Protein AF-A0A1Y3BM34-F1 (afdb_monomer)

Secondary structure (DSSP, 8-state):
-----SSTTS---HHHHHT-HHHHHHHHHHHHHTS-HHHHHHHHHHH--SPPPPPTTS----EEEEEEEEEE-TTT--EEEEEEEEEEES---S-GGG-----EEE---TT-SSS--EEEPPP-SS-SS-EEEEEEE-

Nearest PDB structures (foldseek):
  7t7c-assembly1_A  TM=7.131E-01  e=1.380E-11  Rattus norvegicus
  3fdw-assembly2_B  TM=6.991E-01  e=9.124E-03  Homo sapiens
  6fd0-assembly1_B  TM=7.566E-01  e=1.482E-01  Homo sapiens
  6fb4-assembly1_B  TM=7.676E-01  e=1.970E-01  Homo sapiens
  2z0u-assembly1_A  TM=7.081E-01  e=3.105E-01  Homo sapiens

Foldseek 3Di:
DDDPAPPPPPHDDVVVVVPDPVNVVVVVVVVVVPDDLQVVLVVCVVPCPDDDDPDPVPPDQWAWDKDWDWDQDPPPRDIKIKIWGFKIAQGHDDDQPWDWDKDKAADDHPPCPVPDGIDIFGTDTSDRIDGGRDMDID

Solvent-accessible surface area (backbone atoms only — not comparable to full-atom values): 8730 Å² total; per-residue (Å²): 133,85,81,90,62,98,45,89,85,69,60,81,56,66,74,60,57,73,66,30,67,66,54,51,50,49,52,50,53,55,57,52,74,76,47,54,70,45,58,53,45,51,50,50,61,71,66,58,84,68,79,82,75,75,68,80,87,72,65,84,57,47,48,76,45,71,47,78,48,81,45,67,42,92,88,77,69,48,70,42,39,39,41,31,43,41,31,37,38,66,47,65,71,95,62,70,94,73,38,56,52,62,55,75,49,74,68,84,69,60,94,48,89,90,51,83,40,76,50,66,54,79,66,39,76,70,46,53,57,43,75,66,71,45,74,47,83,79

Radius of gyration: 24.39 Å; Cα contacts (8 Å, |Δi|>4): 170; chains: 1; bounding box: 45×62×59 Å

InterPro domains:
  IPR000008 C2 domain [PF00168] (80-137)
  IPR000008 C2 domain [PS50004] (60-138)
  IPR010439 MUN domain [PF06292] (2-44)
  IPR014772 Mammalian uncoordinated homology 13, domain 2 [PS51259] (1-44)
  IPR027080 Protein Unc-13 [PTHR10480] (1-137)
  IPR035892 C2 domain superfamily [G3DSA:2.60.40.150] (74-138)
  IPR035892 C2 domain superfamily [SSF49562] (56-137)

Sequence (138 aa):
MKQFFHANGNGLKKTFLDKSPDLQSLRNALSMYTQTTDTLIKKFVTTQTKQDLPTQEDGPVGEISIQVDLFTHPNSGEHKVTVKIVACNELKWPNTTMFKPFVEVNMIGPHLSDKKRKFATKSKHNNWSPKFNETFYL

pLDDT: mean 85.04, std 12.37, range [40.91, 98.5]

Mean predicted aligned error: 10.61 Å

Organism: Euroglyphus maynei (NCBI:txid6958)

Structure (mmCIF, N/CA/C/O backbone):
data_AF-A0A1Y3BM34-F1
#
_entry.id   AF-A0A1Y3BM34-F1
#
loop_
_atom_site.group_PDB
_atom_site.id
_atom_site.type_symbol
_atom_site.label_atom_id
_atom_site.label_alt_id
_atom_site.label_comp_id
_atom_site.label_asym_id
_atom_site.label_entity_id
_atom_site.label_seq_id
_atom_site.pdbx_PDB_ins_code
_atom_site.Cartn_x
_atom_site.Cartn_y
_atom_site.Cartn_z
_atom_site.occupancy
_atom_site.B_iso_or_equiv
_atom_site.auth_seq_id
_atom_site.auth_comp_id
_atom_site.auth_asym_id
_atom_site.auth_atom_id
_atom_site.pdbx_PDB_model_num
ATOM 1 N N . MET A 1 1 ? -2.364 41.251 42.138 1.00 40.91 1 MET A N 1
ATOM 2 C CA . MET A 1 1 ? -2.641 39.806 41.983 1.00 40.91 1 MET A CA 1
ATOM 3 C C . MET A 1 1 ? -3.756 39.643 40.963 1.00 40.91 1 MET A C 1
ATOM 5 O O . MET A 1 1 ? -4.814 40.222 41.164 1.00 40.91 1 MET A O 1
ATOM 9 N N . LYS A 1 2 ? -3.517 38.948 39.844 1.00 43.84 2 LYS A N 1
ATOM 10 C CA . LYS A 1 2 ? -4.565 38.671 38.849 1.00 43.84 2 LYS A CA 1
ATOM 11 C C . LYS A 1 2 ? -5.451 37.542 39.389 1.00 43.84 2 LYS A C 1
ATOM 13 O O . LYS A 1 2 ? -4.946 36.469 39.698 1.00 43.84 2 LYS A O 1
ATOM 18 N N . GLN A 1 3 ? -6.739 37.819 39.581 1.00 44.69 3 GLN A N 1
ATOM 19 C CA . GLN A 1 3 ? -7.733 36.853 40.056 1.00 44.69 3 GLN A CA 1
ATOM 20 C C . GLN A 1 3 ? -7.904 35.736 39.016 1.00 44.69 3 GLN A C 1
ATOM 22 O O . GLN A 1 3 ? -8.432 35.965 37.933 1.00 44.69 3 GLN A O 1
ATOM 27 N N . PHE A 1 4 ? -7.469 34.521 39.352 1.00 54.03 4 PHE A N 1
ATOM 28 C CA . PHE A 1 4 ? -7.618 33.329 38.506 1.00 54.03 4 PHE A CA 1
ATOM 29 C C . PHE A 1 4 ? -9.016 32.684 38.588 1.00 54.03 4 PHE A C 1
ATOM 31 O O . PHE A 1 4 ? -9.252 31.651 37.971 1.00 54.03 4 PHE A O 1
ATOM 38 N N . PHE A 1 5 ? -9.965 33.275 39.325 1.00 53.75 5 PHE A N 1
ATOM 39 C CA . PHE A 1 5 ? -11.281 32.679 39.566 1.00 53.75 5 PHE A CA 1
ATOM 40 C C . PHE A 1 5 ? -12.414 33.630 39.170 1.00 53.75 5 PHE A C 1
ATOM 42 O O . PHE A 1 5 ? -12.646 34.640 39.824 1.00 53.75 5 PHE A O 1
ATOM 49 N N . HIS A 1 6 ? -13.159 33.266 38.125 1.00 55.75 6 HIS A N 1
ATOM 50 C CA . HIS A 1 6 ? -14.280 34.035 37.561 1.00 55.75 6 HIS A CA 1
ATOM 51 C C . HIS A 1 6 ? -15.615 33.900 38.337 1.00 55.75 6 HIS A C 1
ATOM 53 O O . HIS A 1 6 ? -16.678 34.152 37.779 1.00 55.75 6 HIS A O 1
ATOM 59 N N . ALA A 1 7 ? -15.608 33.488 39.613 1.00 57.44 7 ALA A N 1
ATOM 60 C CA . ALA A 1 7 ? -16.851 33.158 40.330 1.00 57.44 7 ALA A CA 1
ATOM 61 C C . ALA A 1 7 ? -16.849 33.447 41.845 1.00 57.44 7 ALA A C 1
ATOM 63 O O . ALA A 1 7 ? -17.403 32.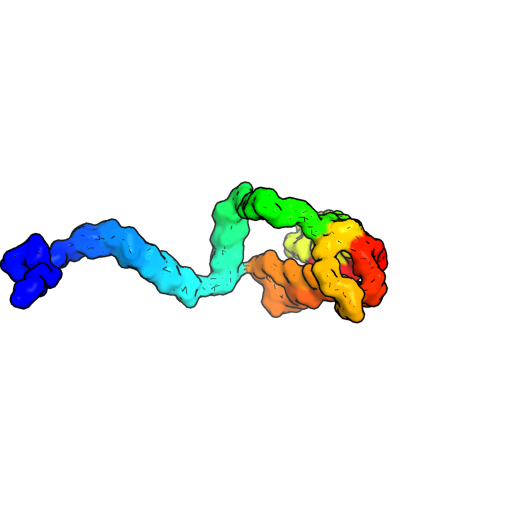656 42.603 1.00 57.44 7 ALA A O 1
ATOM 64 N N . ASN A 1 8 ? -16.235 34.542 42.317 1.00 61.56 8 ASN A N 1
ATOM 65 C CA . ASN A 1 8 ? -16.291 34.963 43.735 1.00 61.56 8 ASN A CA 1
ATOM 66 C C . ASN A 1 8 ? -16.015 33.828 44.752 1.00 61.56 8 ASN A C 1
ATOM 68 O O . ASN A 1 8 ? -16.692 33.718 45.768 1.00 61.56 8 ASN A O 1
ATOM 72 N N . GLY A 1 9 ? -15.057 32.938 44.466 1.00 64.31 9 GLY A N 1
ATOM 73 C CA . GLY A 1 9 ? -14.708 31.823 45.360 1.00 64.31 9 GLY A CA 1
ATOM 74 C C . GLY A 1 9 ? -15.617 30.585 45.293 1.00 64.31 9 GLY A C 1
ATOM 75 O O . GLY A 1 9 ? -15.300 29.589 45.929 1.00 64.31 9 GLY A O 1
ATOM 76 N N . ASN A 1 10 ? -16.674 30.574 44.471 1.00 64.19 10 ASN A N 1
ATOM 77 C CA . ASN A 1 10 ? -17.575 29.416 44.309 1.00 64.19 10 ASN A CA 1
ATOM 78 C C . ASN A 1 10 ? -17.031 28.293 43.402 1.00 64.19 10 ASN A C 1
ATOM 80 O O . ASN A 1 10 ? -17.728 27.311 43.142 1.00 64.19 10 ASN A O 1
ATOM 84 N N . GLY A 1 11 ? -15.798 28.429 42.907 1.00 65.19 11 GLY A N 1
ATOM 85 C CA . GLY A 1 11 ? -15.195 27.485 41.968 1.00 65.19 11 GLY A CA 1
ATOM 86 C C . GLY A 1 11 ? -15.923 27.416 40.619 1.00 65.19 11 GLY A C 1
ATOM 87 O O . GLY A 1 11 ? -16.960 28.039 40.386 1.00 65.19 11 GLY A O 1
ATOM 88 N N . LEU A 1 12 ? -15.360 26.654 39.684 1.00 67.50 12 LEU A N 1
ATOM 89 C CA . LEU A 1 12 ? -16.059 26.289 38.454 1.00 67.50 12 LEU A CA 1
ATOM 90 C C . LEU A 1 12 ? -17.097 25.212 38.782 1.00 67.50 12 LEU A C 1
ATOM 92 O O . LEU A 1 12 ? -16.751 24.154 39.309 1.00 67.50 12 LEU A O 1
ATOM 96 N N . LYS A 1 13 ? -18.374 25.452 38.453 1.00 73.75 13 LYS A N 1
ATOM 97 C CA . LYS A 1 13 ? -19.407 24.414 38.581 1.00 73.75 13 LYS A CA 1
ATOM 98 C C . LYS A 1 13 ? -19.010 23.215 37.716 1.00 73.75 13 LYS A C 1
ATOM 100 O O . LYS A 1 13 ? -18.671 23.384 36.546 1.00 73.75 13 LYS A O 1
ATOM 105 N N . LYS A 1 14 ? -19.121 22.004 38.267 1.00 73.50 14 LYS A N 1
ATOM 106 C CA . LYS A 1 14 ? -18.773 20.738 37.593 1.00 73.50 14 LYS A CA 1
ATOM 107 C C . LYS A 1 14 ? -19.367 20.615 36.183 1.00 73.50 14 LYS A C 1
ATOM 109 O O . LYS A 1 14 ? -18.688 20.176 35.266 1.00 73.50 14 LYS A O 1
ATOM 114 N N . THR A 1 15 ? -20.589 21.106 35.988 1.00 76.19 15 THR A N 1
ATOM 115 C CA . THR A 1 15 ? -21.282 21.111 34.691 1.00 76.19 15 THR A CA 1
ATOM 116 C C . THR A 1 15 ? -20.593 21.938 33.601 1.00 76.19 15 THR A C 1
ATOM 118 O O . THR A 1 15 ? -20.772 21.630 32.427 1.00 76.19 15 THR A O 1
ATOM 121 N N . PHE A 1 16 ? -19.817 22.971 33.947 1.00 75.19 16 PHE A N 1
ATOM 122 C CA . PHE A 1 16 ? -18.997 23.712 32.979 1.00 75.19 16 PHE A CA 1
ATOM 123 C C . PHE A 1 16 ? -17.770 22.906 32.565 1.00 75.19 16 PHE A C 1
ATOM 125 O O . PHE A 1 16 ? -17.435 22.860 31.386 1.00 75.19 16 PHE A O 1
ATOM 132 N N . LEU A 1 17 ? -17.131 22.244 33.530 1.00 75.56 17 LEU A N 1
ATOM 133 C CA . LEU A 1 17 ? -15.973 21.396 33.279 1.00 75.56 17 LEU A CA 1
ATOM 134 C C . LEU A 1 17 ? -16.357 20.168 32.436 1.00 75.56 17 LEU A C 1
ATOM 136 O O . LEU A 1 17 ? -15.670 19.862 31.470 1.00 75.56 17 LEU A O 1
ATOM 140 N N . ASP A 1 18 ? -17.493 19.528 32.729 1.00 79.69 18 ASP A N 1
ATOM 141 C CA . ASP A 1 18 ? -18.005 18.378 31.967 1.00 79.69 18 ASP A CA 1
ATOM 142 C C . ASP A 1 18 ? -18.386 18.732 30.516 1.00 79.69 18 ASP A C 1
ATOM 144 O O . ASP A 1 18 ? -18.367 17.864 29.648 1.00 79.69 18 ASP A O 1
ATOM 148 N N . LYS A 1 19 ? -18.711 20.001 30.233 1.00 82.25 19 LYS A N 1
ATOM 149 C CA . LYS A 1 19 ? -18.976 20.504 28.873 1.00 82.25 19 LYS A CA 1
ATOM 150 C C . LYS A 1 19 ? -17.717 20.986 28.146 1.00 82.25 19 LYS A C 1
ATOM 152 O O . LYS A 1 19 ? -17.817 21.408 26.996 1.00 82.25 19 LYS A O 1
ATOM 157 N N . SER A 1 20 ? -16.556 20.966 28.801 1.00 85.50 20 SER A N 1
ATOM 158 C CA . SER A 1 20 ? -15.316 21.454 28.204 1.00 85.50 20 SER A CA 1
ATOM 159 C C . SER A 1 20 ? -14.892 20.568 27.022 1.00 85.50 20 SER A C 1
ATOM 161 O O . SER A 1 20 ? -14.738 19.353 27.203 1.00 85.50 20 SER A O 1
ATOM 163 N N . PRO A 1 21 ? -14.648 21.147 25.830 1.00 87.50 21 PRO A N 1
ATOM 164 C CA . PRO A 1 21 ? -14.147 20.399 24.680 1.00 87.50 21 PRO A CA 1
ATOM 165 C C . PRO A 1 21 ? -12.766 19.796 24.954 1.00 87.50 21 PRO A C 1
ATOM 167 O O . PRO A 1 21 ? -12.489 18.687 24.497 1.00 87.50 21 PRO A O 1
ATOM 170 N N . ASP A 1 22 ? -11.935 20.460 25.761 1.00 85.62 22 ASP A N 1
ATOM 171 C CA . ASP A 1 22 ? -10.603 19.974 26.126 1.00 85.62 22 ASP A CA 1
ATOM 172 C C . ASP A 1 22 ? -10.694 18.740 27.024 1.00 85.62 22 ASP A C 1
ATOM 174 O O . ASP A 1 22 ? -10.010 17.743 26.794 1.00 85.62 22 ASP A O 1
ATOM 178 N N . LEU A 1 23 ? -11.593 18.758 28.017 1.00 86.62 23 LEU A N 1
ATOM 179 C CA . LEU A 1 23 ? -11.809 17.603 28.890 1.00 86.62 23 LEU A CA 1
ATOM 180 C C . LEU A 1 23 ? -12.402 16.424 28.114 1.00 86.62 23 LEU A C 1
ATOM 182 O O . LEU A 1 23 ? -11.988 15.283 28.320 1.00 86.62 23 LEU A O 1
ATOM 186 N N . GLN A 1 24 ? -13.356 16.685 27.217 1.00 85.62 24 GLN A N 1
ATOM 187 C CA . GLN A 1 24 ? -13.950 15.648 26.378 1.00 85.62 24 GLN A CA 1
ATOM 188 C C . GLN A 1 24 ? -12.915 15.046 25.417 1.00 85.62 24 GLN A C 1
ATOM 190 O O . GLN A 1 24 ? -12.859 13.825 25.259 1.00 85.62 24 GLN A O 1
ATOM 195 N N . SER A 1 25 ? -12.057 15.883 24.831 1.00 87.69 25 SER A N 1
ATOM 196 C CA . SER A 1 25 ? -10.948 15.452 23.975 1.00 87.69 25 SER A CA 1
ATOM 197 C C . SER A 1 25 ? -9.933 14.621 24.753 1.00 87.69 25 SER A C 1
ATOM 199 O O . SER A 1 25 ? -9.540 13.553 24.290 1.00 87.69 25 SER A O 1
ATOM 201 N N . LEU A 1 26 ? -9.576 15.043 25.970 1.00 87.44 26 LEU A N 1
ATOM 202 C CA . LEU A 1 26 ? -8.687 14.295 26.855 1.00 87.44 26 LEU A CA 1
ATOM 203 C C . LEU A 1 26 ? -9.286 12.939 27.248 1.00 87.44 26 LEU A C 1
ATOM 205 O O . LEU A 1 26 ? -8.604 11.922 27.155 1.00 87.44 26 LEU A O 1
ATOM 209 N N . ARG A 1 27 ? -10.566 12.891 27.640 1.00 87.44 27 ARG A N 1
ATOM 210 C CA . ARG A 1 27 ? -11.258 11.627 27.943 1.00 87.44 27 ARG A CA 1
ATOM 211 C C . ARG A 1 27 ? -11.292 10.697 26.738 1.00 87.44 27 ARG A C 1
ATOM 213 O O . ARG A 1 27 ? -11.057 9.504 26.899 1.00 87.44 27 ARG A O 1
ATOM 220 N N . ASN A 1 28 ? -11.556 11.231 25.547 1.00 85.44 28 ASN A N 1
ATOM 221 C CA . ASN A 1 28 ? -11.519 10.454 24.315 1.00 85.44 28 ASN A CA 1
ATOM 222 C C . ASN A 1 28 ? -10.109 9.905 24.050 1.00 85.44 28 ASN A C 1
ATOM 224 O O . ASN A 1 28 ? -9.966 8.704 23.847 1.00 85.44 28 ASN A O 1
ATOM 228 N N . ALA A 1 29 ? -9.071 10.743 24.127 1.00 86.56 29 ALA A N 1
ATOM 229 C CA . ALA A 1 29 ? -7.683 10.321 23.944 1.00 86.56 29 ALA A CA 1
ATOM 230 C C . ALA A 1 29 ? -7.302 9.205 24.930 1.00 86.56 29 ALA A C 1
ATOM 232 O O . ALA A 1 29 ? -6.866 8.136 24.510 1.00 86.56 29 ALA A O 1
ATOM 233 N N . LEU A 1 30 ? -7.565 9.402 26.225 1.00 86.56 30 LEU A N 1
ATOM 234 C CA . LEU A 1 30 ? -7.322 8.403 27.271 1.00 86.56 30 LEU A CA 1
ATOM 235 C C . LEU A 1 30 ? -8.109 7.108 27.034 1.00 86.56 30 LEU A C 1
ATOM 237 O O . LEU A 1 30 ? -7.560 6.021 27.186 1.00 86.56 30 LEU A O 1
ATOM 241 N N . SER A 1 31 ? -9.368 7.207 26.599 1.00 85.69 31 SER A N 1
ATOM 242 C CA . SER A 1 31 ? -10.188 6.044 26.249 1.00 85.69 31 SER A CA 1
ATOM 243 C C . SER A 1 31 ? -9.678 5.290 25.020 1.00 85.69 31 SER A C 1
ATOM 245 O O . SER A 1 31 ? -10.035 4.126 24.849 1.00 85.69 31 SER A O 1
ATOM 247 N N . MET A 1 32 ? -8.898 5.912 24.133 1.00 82.12 32 MET A N 1
ATOM 248 C CA . MET A 1 32 ? -8.259 5.198 23.025 1.00 82.12 32 MET A CA 1
ATOM 249 C C . MET A 1 32 ? -7.031 4.414 23.495 1.00 82.12 32 MET A C 1
ATOM 251 O O . MET A 1 32 ? -6.817 3.310 23.010 1.00 82.12 32 MET A O 1
ATOM 255 N N . TYR A 1 33 ? -6.281 4.911 24.484 1.00 82.75 33 TYR A N 1
ATOM 256 C CA . TYR A 1 33 ? -5.123 4.194 25.043 1.00 82.75 33 TYR A CA 1
ATOM 257 C C . TYR A 1 33 ? -5.490 2.911 25.798 1.00 82.75 33 TYR A C 1
ATOM 259 O O . TYR A 1 33 ? -4.643 2.038 25.964 1.00 82.75 33 TYR A O 1
ATOM 267 N N . THR A 1 34 ? -6.737 2.780 26.251 1.00 86.56 34 THR A N 1
ATOM 268 C CA . THR A 1 34 ? -7.234 1.561 26.907 1.00 86.56 34 THR A CA 1
ATOM 269 C C . THR A 1 34 ? -7.846 0.552 25.934 1.00 86.56 34 THR A C 1
ATOM 271 O O . THR A 1 34 ? -8.181 -0.560 26.340 1.00 86.56 34 THR A O 1
ATOM 274 N N . GLN A 1 35 ? -8.013 0.915 24.657 1.00 86.75 35 GLN A N 1
ATOM 275 C CA . GLN A 1 35 ? -8.568 0.030 23.634 1.00 86.75 35 GLN A CA 1
ATOM 276 C C . GLN A 1 35 ? -7.490 -0.850 23.007 1.00 86.75 35 GLN A C 1
ATOM 278 O O . GLN A 1 35 ? -6.328 -0.468 22.884 1.00 86.75 35 GLN A O 1
ATOM 283 N N . THR A 1 36 ? -7.898 -2.037 22.557 1.00 87.31 36 THR A N 1
ATOM 284 C CA . THR A 1 36 ? -7.004 -2.914 21.795 1.00 87.31 36 THR A CA 1
ATOM 285 C C . THR A 1 36 ? -6.679 -2.300 20.432 1.00 87.31 36 THR A C 1
ATOM 287 O O . THR A 1 36 ? -7.507 -1.598 19.844 1.00 87.31 36 THR A O 1
ATOM 290 N N . THR A 1 37 ? -5.501 -2.612 19.890 1.00 85.44 37 THR A N 1
ATOM 291 C CA . THR A 1 37 ? -5.082 -2.171 18.551 1.00 85.44 37 THR A CA 1
ATOM 292 C C . THR A 1 37 ? -6.112 -2.529 17.478 1.00 85.44 37 THR A C 1
ATOM 294 O O . THR A 1 37 ? -6.425 -1.694 16.635 1.00 85.44 37 THR A O 1
ATOM 297 N N . ASP A 1 38 ? -6.703 -3.724 17.542 1.00 82.38 38 ASP A N 1
ATOM 298 C CA . ASP A 1 38 ? -7.724 -4.171 16.588 1.00 82.38 38 ASP A CA 1
ATOM 299 C C . ASP A 1 38 ? -8.997 -3.318 16.669 1.00 82.38 38 ASP A C 1
ATOM 301 O O . ASP A 1 38 ? -9.561 -2.945 15.638 1.00 82.38 38 ASP A O 1
ATOM 305 N N . THR A 1 39 ? -9.430 -2.941 17.879 1.00 86.88 39 THR A N 1
ATOM 306 C CA . THR A 1 39 ? -10.560 -2.017 18.068 1.00 86.88 39 THR A CA 1
ATOM 307 C C . THR A 1 39 ? -10.259 -0.651 17.450 1.00 86.88 39 THR A C 1
ATOM 309 O O . THR A 1 39 ? -11.103 -0.095 16.745 1.00 86.88 39 THR A O 1
ATOM 312 N N . LEU A 1 40 ? -9.050 -0.127 17.675 1.00 88.38 40 LEU A N 1
ATOM 313 C CA . LEU A 1 40 ? -8.619 1.162 17.134 1.00 88.38 40 LEU A CA 1
ATOM 314 C C . LEU A 1 40 ? -8.533 1.138 15.602 1.00 88.38 40 LEU A C 1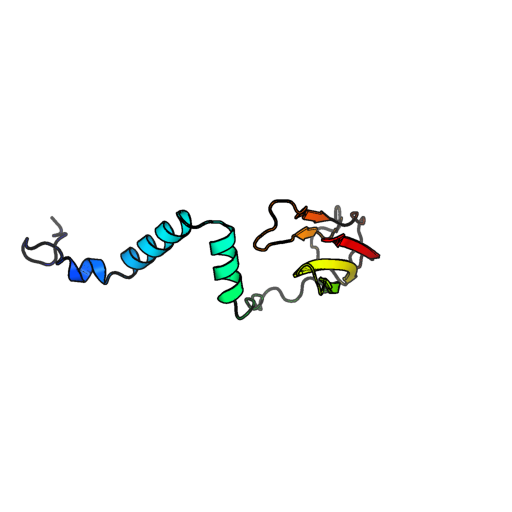
ATOM 316 O O . LEU A 1 40 ? -9.052 2.048 14.957 1.00 88.38 40 LEU A O 1
ATOM 320 N N . ILE A 1 41 ? -7.962 0.081 15.016 1.00 87.25 41 ILE A N 1
ATOM 321 C CA . ILE A 1 41 ? -7.896 -0.113 13.559 1.00 87.25 41 ILE A CA 1
ATOM 322 C C . ILE A 1 41 ? -9.304 -0.198 12.972 1.00 87.25 41 ILE A C 1
ATOM 324 O O . ILE A 1 41 ? -9.604 0.481 11.991 1.00 8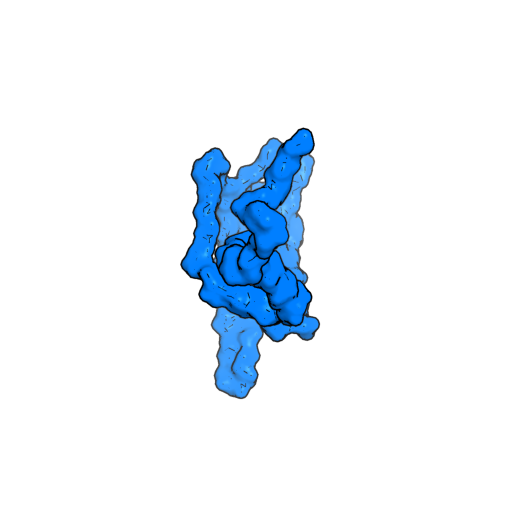7.25 41 ILE A O 1
ATOM 328 N N . LYS A 1 42 ? -10.198 -0.987 13.581 1.00 86.19 42 LYS A N 1
ATOM 329 C CA . LYS A 1 42 ? -11.581 -1.120 13.111 1.00 86.19 42 LYS A CA 1
ATOM 330 C C . LYS A 1 42 ? -12.304 0.223 13.132 1.00 86.19 42 LYS A C 1
ATOM 332 O O . LYS A 1 42 ? -12.960 0.572 12.151 1.00 86.19 42 LYS A O 1
ATOM 337 N N . LYS A 1 43 ? -12.157 0.990 14.220 1.00 87.75 43 LYS A N 1
ATOM 338 C CA . LYS A 1 43 ? -12.716 2.342 14.333 1.00 87.75 43 LYS A CA 1
ATOM 339 C C . LYS A 1 43 ? -12.168 3.239 13.225 1.00 87.75 43 LYS A C 1
ATOM 341 O O . LYS A 1 43 ? -12.972 3.799 12.493 1.00 87.75 43 LYS A O 1
ATOM 346 N N . PHE A 1 44 ? -10.845 3.295 13.056 1.00 86.56 44 PHE A N 1
ATOM 347 C CA . PHE A 1 44 ? -10.185 4.089 12.017 1.00 86.56 44 PHE A CA 1
ATOM 348 C C . PHE A 1 44 ? -10.728 3.774 10.617 1.00 86.56 44 PHE A C 1
ATOM 350 O O . PHE A 1 44 ? -11.247 4.671 9.958 1.00 86.56 44 PHE A O 1
ATOM 357 N N . VAL A 1 45 ? -10.701 2.501 10.203 1.00 84.94 45 VAL A N 1
ATOM 358 C CA . VAL A 1 45 ? -11.174 2.063 8.877 1.00 84.94 45 VAL A CA 1
ATOM 359 C C . VAL A 1 45 ? -12.651 2.400 8.662 1.00 84.94 45 VAL A C 1
ATOM 361 O O . VAL A 1 45 ? -13.026 2.848 7.586 1.00 84.94 45 VAL A O 1
ATOM 364 N N . THR A 1 46 ? -13.491 2.231 9.686 1.00 85.94 46 THR A N 1
ATOM 365 C CA . THR A 1 46 ? -14.933 2.516 9.580 1.00 85.94 46 THR A CA 1
ATOM 366 C C . THR A 1 46 ? -15.217 4.019 9.494 1.00 85.94 46 THR A C 1
ATOM 368 O O . THR A 1 46 ? -16.178 4.433 8.852 1.00 85.94 46 THR A O 1
ATOM 371 N N . THR A 1 47 ? -14.404 4.851 10.151 1.00 87.75 47 THR A N 1
ATOM 372 C CA . THR A 1 47 ? -14.584 6.311 10.155 1.00 87.75 47 THR A CA 1
ATOM 373 C C . THR A 1 47 ? -13.934 7.011 8.964 1.00 87.75 47 THR A C 1
ATOM 375 O O . THR A 1 47 ? -14.353 8.111 8.603 1.00 87.75 47 THR A O 1
ATOM 378 N N . GLN A 1 48 ? -12.923 6.398 8.346 1.00 83.88 48 GLN A N 1
ATOM 379 C CA . GLN A 1 48 ? -12.190 6.997 7.238 1.00 83.88 48 GLN A CA 1
ATOM 380 C C . GLN A 1 48 ? -12.985 6.854 5.934 1.00 83.88 48 GLN A C 1
ATOM 382 O O . GLN A 1 48 ? -12.926 5.839 5.250 1.00 83.88 48 GLN A O 1
ATOM 387 N N . THR A 1 49 ? -13.741 7.892 5.579 1.00 82.00 49 THR A N 1
ATOM 388 C CA . THR A 1 49 ? -14.597 7.898 4.375 1.00 82.00 49 THR A CA 1
ATOM 389 C C . THR A 1 49 ? -13.948 8.555 3.159 1.00 82.00 49 THR A C 1
ATOM 391 O O . THR A 1 49 ? -14.455 8.429 2.046 1.00 82.00 49 THR A O 1
ATOM 394 N N . LYS A 1 50 ? -12.832 9.266 3.354 1.00 80.25 50 LYS A N 1
ATOM 395 C CA . LYS A 1 50 ? -12.060 9.934 2.302 1.00 80.25 50 LYS A CA 1
ATOM 396 C C . LYS A 1 50 ? -10.576 9.858 2.627 1.00 80.25 50 LYS A C 1
ATOM 398 O O . LYS A 1 50 ? -10.196 9.908 3.796 1.00 80.25 50 LYS A O 1
ATOM 403 N N . GLN A 1 51 ? -9.745 9.751 1.601 1.00 73.50 51 GLN A N 1
ATOM 404 C CA . GLN A 1 51 ? -8.316 9.998 1.738 1.00 73.50 51 GLN A CA 1
ATOM 405 C C . GLN A 1 51 ? -8.088 11.514 1.725 1.00 73.50 51 GLN A C 1
ATOM 407 O O . GLN A 1 51 ? -8.794 12.223 1.003 1.00 73.50 51 GLN A O 1
ATOM 412 N N . ASP A 1 52 ? -7.152 12.007 2.537 1.00 71.06 52 ASP A N 1
ATOM 413 C CA . ASP A 1 52 ? -6.768 13.418 2.478 1.00 71.06 52 ASP A CA 1
ATOM 414 C C . ASP A 1 52 ? -6.298 13.750 1.060 1.00 71.06 52 ASP A C 1
ATOM 416 O O . ASP A 1 52 ? -5.571 12.966 0.438 1.00 71.06 52 ASP A O 1
ATOM 420 N N . LEU A 1 53 ? -6.747 14.888 0.530 1.00 67.31 53 LEU A N 1
ATOM 421 C CA . LEU A 1 53 ? -6.236 15.350 -0.752 1.00 67.31 53 LEU A CA 1
ATOM 422 C C . LEU A 1 53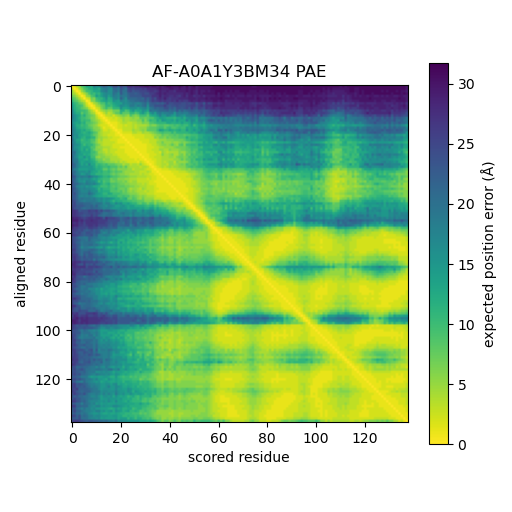 ? -4.769 15.751 -0.558 1.00 67.31 53 LEU A C 1
ATOM 424 O O . LEU A 1 53 ? -4.467 16.437 0.422 1.00 67.31 53 LEU A O 1
ATOM 428 N N . PRO A 1 54 ? -3.858 15.355 -1.464 1.00 64.25 54 PRO A N 1
ATOM 429 C CA . PRO A 1 54 ? -2.498 15.869 -1.420 1.00 64.25 54 PRO A CA 1
ATOM 430 C C . PRO A 1 54 ? -2.551 17.400 -1.438 1.00 64.25 54 PRO A C 1
ATOM 432 O O . PRO A 1 54 ? -3.330 17.988 -2.195 1.00 64.25 54 PRO A O 1
ATOM 435 N N . THR A 1 55 ? -1.752 18.047 -0.588 1.00 64.56 55 THR A N 1
ATOM 436 C CA . THR A 1 55 ? -1.575 19.499 -0.621 1.00 64.56 55 THR A CA 1
ATOM 437 C C . THR A 1 55 ? -1.200 19.897 -2.043 1.00 64.56 55 THR A C 1
ATOM 439 O O . THR A 1 55 ? -0.247 19.375 -2.620 1.00 64.56 55 THR A O 1
ATOM 442 N N . GLN A 1 56 ? -2.000 20.783 -2.635 1.00 59.06 56 GLN A N 1
ATOM 443 C CA . GLN A 1 56 ? -1.960 21.105 -4.065 1.00 59.06 56 GLN A CA 1
ATOM 444 C C . GLN A 1 56 ? -0.598 21.663 -4.527 1.00 59.06 56 GLN A C 1
ATOM 446 O O . GLN A 1 56 ? -0.324 21.690 -5.724 1.00 59.06 56 GLN A O 1
ATOM 451 N N . GLU A 1 57 ? 0.248 22.081 -3.583 1.00 67.31 57 GLU A N 1
ATOM 452 C CA . GLU A 1 57 ? 1.542 22.723 -3.815 1.00 67.31 57 GLU A CA 1
ATOM 453 C C . GLU A 1 57 ? 2.627 21.778 -4.369 1.00 67.31 57 GLU A C 1
ATOM 455 O O . GLU A 1 57 ? 3.467 22.237 -5.138 1.00 67.31 57 GLU A O 1
ATOM 460 N N . ASP A 1 58 ? 2.585 20.468 -4.081 1.00 71.06 58 ASP A N 1
ATOM 461 C CA . ASP A 1 58 ? 3.683 19.543 -4.443 1.00 71.06 58 ASP A CA 1
ATOM 462 C C . ASP A 1 58 ? 3.431 18.693 -5.705 1.00 71.06 58 ASP A C 1
ATOM 464 O O . ASP A 1 58 ? 4.351 18.070 -6.246 1.00 71.06 58 ASP A O 1
ATOM 468 N N . GLY A 1 59 ? 2.199 18.686 -6.225 1.00 79.50 59 GLY A N 1
ATOM 469 C CA . GLY A 1 59 ? 1.820 17.902 -7.406 1.00 79.50 59 GLY A CA 1
ATOM 470 C C . GLY A 1 59 ? 2.104 16.386 -7.290 1.00 79.50 59 GLY A C 1
ATOM 471 O O . GLY A 1 59 ? 2.477 15.874 -6.235 1.00 79.50 59 GLY A O 1
ATOM 472 N N . PRO A 1 60 ? 1.908 15.605 -8.370 1.00 85.06 60 PRO A N 1
ATOM 473 C CA . PRO A 1 60 ? 2.225 14.177 -8.362 1.00 85.06 60 PRO A CA 1
ATOM 474 C C . PRO A 1 60 ? 3.745 13.953 -8.351 1.00 85.06 60 PRO A C 1
ATOM 476 O O . PRO A 1 60 ? 4.472 14.572 -9.132 1.00 85.06 60 PRO A O 1
ATOM 479 N N . VAL A 1 61 ? 4.225 13.027 -7.514 1.00 90.06 61 VAL A N 1
ATOM 480 C CA . VAL A 1 61 ? 5.652 12.646 -7.384 1.00 90.06 61 VAL A CA 1
ATOM 481 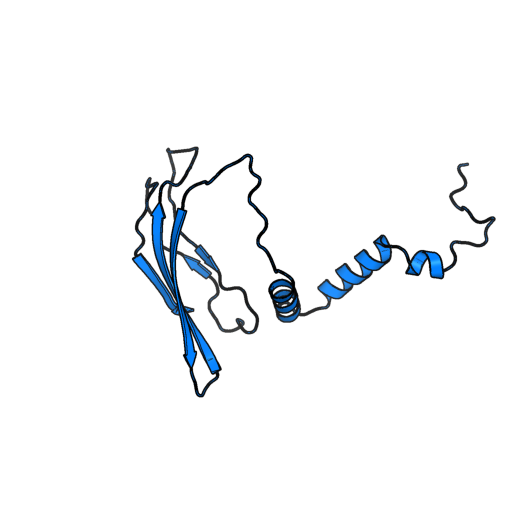C C . VAL A 1 61 ? 6.004 11.336 -8.102 1.00 90.06 61 VAL A C 1
ATOM 483 O O . VAL A 1 61 ? 7.044 10.731 -7.843 1.00 90.06 61 VAL A O 1
ATOM 486 N N . GLY A 1 62 ? 5.129 10.908 -9.009 1.00 92.88 62 GLY A N 1
ATOM 487 C CA . GLY A 1 62 ? 5.199 9.654 -9.751 1.00 92.88 62 GLY A CA 1
ATOM 488 C C . GLY A 1 62 ? 3.985 8.771 -9.483 1.00 92.88 62 GLY A C 1
ATOM 489 O O . GLY A 1 62 ? 3.117 9.101 -8.674 1.00 92.88 62 GLY A O 1
ATOM 490 N N . GLU A 1 63 ? 3.936 7.639 -10.170 1.00 94.62 63 GLU A N 1
ATOM 491 C CA . GLU A 1 63 ? 2.807 6.715 -10.136 1.00 94.62 63 GLU A CA 1
ATOM 492 C C . GLU A 1 63 ? 3.263 5.303 -9.798 1.00 94.62 63 GLU A C 1
ATOM 494 O O . GLU A 1 63 ? 4.381 4.893 -10.114 1.00 94.62 63 GLU A O 1
ATOM 499 N N . ILE A 1 64 ? 2.370 4.533 -9.183 1.00 96.31 64 ILE A N 1
ATOM 500 C CA . ILE A 1 64 ? 2.581 3.117 -8.904 1.00 96.31 64 ILE A CA 1
ATOM 501 C C . ILE A 1 64 ? 1.466 2.293 -9.545 1.00 96.31 64 ILE A C 1
ATOM 503 O O . ILE A 1 64 ? 0.285 2.603 -9.420 1.00 96.31 64 ILE A O 1
ATOM 507 N N . SER A 1 65 ? 1.854 1.221 -10.229 1.00 97.69 65 SER A N 1
ATOM 508 C CA . SER A 1 65 ? 0.948 0.239 -10.812 1.00 97.69 65 SER A CA 1
ATOM 509 C C . SER A 1 65 ? 0.938 -1.019 -9.947 1.00 97.69 65 SER A C 1
ATOM 511 O O . SER A 1 65 ? 1.962 -1.692 -9.774 1.00 97.69 65 SER A O 1
ATOM 513 N N . ILE A 1 66 ? -0.233 -1.323 -9.388 1.00 97.62 66 ILE A N 1
ATOM 514 C CA . ILE A 1 66 ? -0.458 -2.426 -8.452 1.00 97.62 66 ILE A CA 1
ATOM 515 C C . ILE A 1 66 ? -1.665 -3.227 -8.930 1.00 97.62 66 ILE A C 1
ATOM 517 O O . ILE A 1 66 ? -2.662 -2.656 -9.364 1.00 97.62 66 ILE A O 1
ATOM 521 N N . GLN A 1 67 ? -1.581 -4.549 -8.824 1.00 97.69 67 GLN A N 1
ATOM 522 C CA . GLN A 1 67 ? -2.725 -5.447 -8.960 1.00 97.69 67 GLN A CA 1
ATOM 523 C C . GLN A 1 67 ? -3.028 -6.053 -7.590 1.00 97.69 67 GLN A C 1
ATOM 525 O O . GLN A 1 67 ? -2.108 -6.485 -6.890 1.00 97.69 67 GLN A O 1
ATOM 530 N N . VAL A 1 68 ? -4.301 -6.048 -7.199 1.00 96.19 68 VAL A N 1
ATOM 531 C CA . VAL A 1 68 ? -4.763 -6.583 -5.915 1.00 96.19 68 VAL A CA 1
ATOM 532 C C . VAL A 1 68 ? -5.900 -7.554 -6.179 1.00 96.19 68 VAL A C 1
ATOM 534 O O . VAL A 1 68 ? -6.937 -7.154 -6.702 1.00 96.19 68 VAL A O 1
ATOM 537 N N . ASP A 1 69 ? -5.707 -8.803 -5.770 1.00 95.25 69 ASP A N 1
ATOM 538 C CA . ASP A 1 69 ? -6.716 -9.853 -5.837 1.00 95.25 69 ASP A CA 1
ATOM 539 C C . ASP A 1 69 ? -7.130 -10.257 -4.419 1.00 95.25 69 ASP A C 1
ATOM 541 O O . ASP A 1 69 ? -6.291 -10.580 -3.572 1.00 95.25 69 ASP A O 1
ATOM 545 N N . LEU A 1 70 ? -8.438 -10.248 -4.162 1.00 92.62 70 LEU A N 1
ATOM 546 C CA . LEU A 1 70 ? -9.032 -10.649 -2.891 1.00 92.62 70 LEU A CA 1
ATOM 547 C C . LEU A 1 70 ? -9.845 -11.925 -3.091 1.00 92.62 70 LEU A C 1
ATOM 549 O O . LEU A 1 70 ? -10.801 -11.949 -3.864 1.00 92.62 70 LEU A O 1
ATOM 553 N N . PHE A 1 71 ? -9.507 -12.967 -2.339 1.00 92.38 71 PHE A N 1
ATOM 554 C CA . PHE A 1 71 ? -10.266 -14.208 -2.302 1.00 92.38 71 PHE A CA 1
ATOM 555 C C . PHE A 1 71 ? -10.747 -14.485 -0.882 1.00 92.38 71 PHE A C 1
ATOM 557 O O . PHE A 1 71 ? -9.970 -14.429 0.068 1.00 92.38 71 PHE A O 1
ATOM 564 N N . THR A 1 72 ? -12.029 -14.812 -0.739 1.00 91.19 72 THR A N 1
ATOM 565 C CA . THR A 1 72 ? -12.600 -15.266 0.532 1.00 91.19 72 THR A CA 1
ATOM 566 C C . THR A 1 72 ? -13.018 -16.713 0.368 1.00 91.19 72 THR A C 1
ATOM 568 O O . THR A 1 72 ? -13.854 -17.024 -0.480 1.00 91.19 72 THR A O 1
ATOM 571 N N . HIS A 1 73 ? -12.414 -17.605 1.147 1.00 87.44 73 HIS A N 1
ATOM 572 C CA . HIS A 1 73 ? -12.712 -19.023 1.049 1.00 87.44 73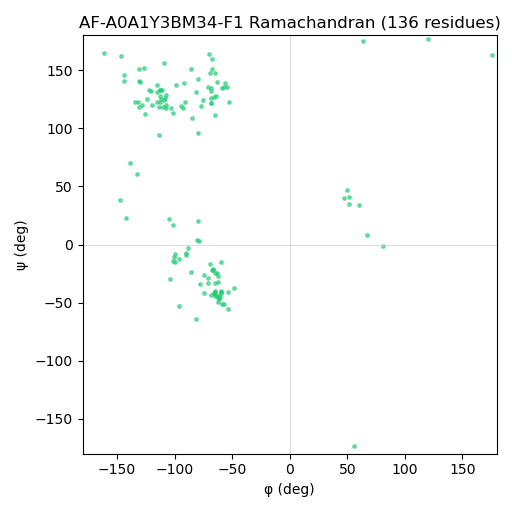 HIS A CA 1
ATOM 573 C C . HIS A 1 73 ? -14.146 -19.288 1.549 1.00 87.44 73 HIS A C 1
ATOM 575 O O . HIS A 1 73 ? -14.448 -18.978 2.705 1.00 87.44 73 HIS A O 1
ATOM 581 N N . PRO A 1 74 ? -15.030 -19.874 0.718 1.00 86.56 74 PRO A N 1
ATOM 582 C CA . PRO A 1 74 ? -16.475 -19.891 0.965 1.00 86.56 74 PRO A CA 1
ATOM 583 C C . PRO A 1 74 ? -16.883 -20.643 2.239 1.00 86.56 74 PRO A C 1
ATOM 585 O O . PRO A 1 74 ? -17.920 -20.334 2.815 1.00 86.56 74 PRO A O 1
ATOM 588 N N . ASN A 1 75 ? -16.058 -21.588 2.706 1.00 85.12 75 ASN A N 1
ATOM 589 C CA . ASN A 1 75 ? -16.382 -22.434 3.861 1.00 85.12 75 ASN A CA 1
ATOM 590 C C . ASN A 1 75 ? -15.647 -22.042 5.148 1.00 85.12 75 ASN A C 1
ATOM 592 O O . ASN A 1 75 ? -16.157 -22.286 6.235 1.00 85.12 75 ASN A O 1
ATOM 5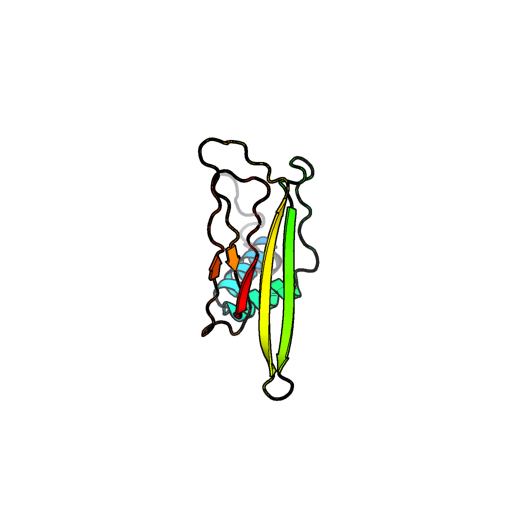96 N N . SER A 1 76 ? -14.441 -21.473 5.048 1.00 87.38 76 SER A N 1
ATOM 597 C CA . SER A 1 76 ? -13.640 -21.112 6.231 1.00 87.38 76 SER A CA 1
ATOM 598 C C . SER A 1 76 ? -13.736 -19.630 6.583 1.00 87.38 76 SER A C 1
ATOM 600 O O . SER A 1 76 ? -13.316 -19.245 7.668 1.00 87.38 76 SER A O 1
ATOM 602 N N . GLY A 1 77 ? -14.240 -18.791 5.670 1.00 82.69 77 GLY A N 1
ATOM 603 C CA . GLY A 1 77 ? -14.197 -17.336 5.817 1.00 82.69 77 GLY A CA 1
ATOM 604 C C . GLY A 1 77 ? -12.778 -16.762 5.760 1.00 82.69 77 GLY A C 1
ATOM 605 O O . GLY A 1 77 ? -12.588 -15.578 6.015 1.00 82.69 77 GLY A O 1
ATOM 606 N N . GLU A 1 78 ? -11.772 -17.579 5.430 1.00 84.50 78 GLU A N 1
ATOM 607 C CA . GLU A 1 78 ? -10.386 -17.130 5.349 1.00 84.50 78 GLU A CA 1
ATOM 608 C C . GLU A 1 78 ? -10.214 -16.169 4.169 1.00 84.50 78 GLU A C 1
ATOM 610 O O . GLU A 1 78 ? -10.530 -16.503 3.022 1.00 84.50 78 GLU A O 1
ATOM 615 N N . HIS A 1 79 ? -9.671 -14.988 4.454 1.00 84.81 79 HIS A N 1
ATOM 616 C CA . HIS A 1 79 ? -9.307 -14.008 3.442 1.00 84.81 79 HIS A CA 1
ATOM 617 C C . HIS A 1 79 ? -7.857 -14.217 3.001 1.00 84.81 79 HIS A C 1
ATOM 619 O O . HIS A 1 79 ? -6.926 -14.149 3.812 1.00 84.81 79 HIS A O 1
ATOM 625 N N . LYS A 1 80 ? -7.677 -14.426 1.698 1.00 88.31 80 LYS A N 1
ATOM 626 C CA . LYS A 1 80 ? -6.384 -14.458 1.016 1.00 88.31 80 LYS A CA 1
ATOM 627 C C . LYS A 1 80 ? -6.265 -13.212 0.158 1.00 88.31 80 LYS A C 1
ATOM 629 O O . LYS A 1 80 ? -7.133 -12.955 -0.677 1.00 88.31 80 LYS A O 1
ATOM 634 N N . VAL A 1 81 ? -5.200 -12.448 0.367 1.00 91.81 81 VAL A N 1
ATOM 635 C CA . VAL A 1 81 ? -4.937 -11.230 -0.399 1.00 91.81 81 VAL A CA 1
ATOM 636 C C . VAL A 1 81 ? -3.659 -11.437 -1.193 1.00 91.81 81 VAL A C 1
ATOM 638 O O . VAL A 1 81 ? -2.605 -11.720 -0.634 1.00 91.81 81 VAL A O 1
ATOM 641 N N . THR A 1 82 ? -3.741 -11.293 -2.510 1.00 95.25 82 THR A N 1
ATOM 642 C CA . THR A 1 82 ?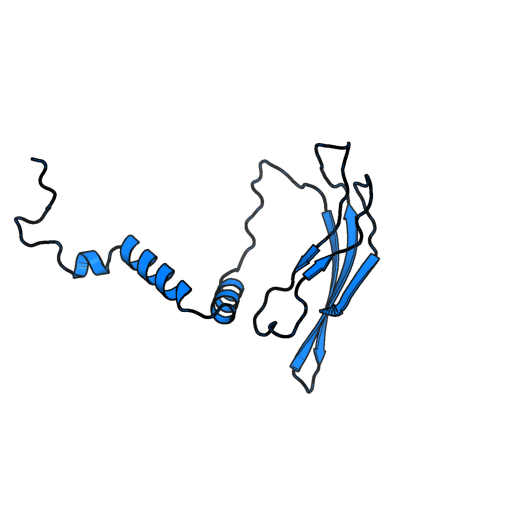 -2.568 -11.331 -3.383 1.00 95.25 82 THR A CA 1
ATOM 643 C C . THR A 1 82 ? -2.305 -9.928 -3.896 1.00 95.25 82 THR A C 1
ATOM 645 O O . THR A 1 82 ? -3.192 -9.284 -4.449 1.00 95.25 82 THR A O 1
ATOM 648 N N . VAL A 1 83 ? -1.085 -9.438 -3.696 1.00 97.56 83 VAL A N 1
ATOM 649 C CA . VAL A 1 83 ? -0.663 -8.113 -4.153 1.00 97.56 83 VAL A CA 1
ATOM 650 C C . VAL A 1 83 ? 0.500 -8.280 -5.107 1.00 97.56 83 VAL A C 1
ATOM 652 O O . VAL A 1 83 ? 1.553 -8.785 -4.723 1.00 97.56 83 VAL A O 1
ATOM 655 N N . LYS A 1 84 ? 0.341 -7.814 -6.342 1.00 98.12 84 LYS A N 1
ATOM 656 C CA . LYS A 1 84 ? 1.420 -7.766 -7.323 1.00 98.12 84 LYS A CA 1
ATOM 657 C C . LYS A 1 84 ? 1.835 -6.328 -7.581 1.00 98.12 84 LYS A C 1
ATOM 659 O O . LYS A 1 84 ? 1.061 -5.515 -8.083 1.00 98.12 84 LYS A O 1
ATOM 664 N N . ILE A 1 85 ? 3.094 -6.039 -7.277 1.00 98.25 85 ILE A N 1
ATOM 665 C CA . ILE A 1 85 ? 3.730 -4.770 -7.607 1.00 98.25 85 ILE A CA 1
ATOM 666 C C . ILE A 1 85 ? 4.251 -4.872 -9.036 1.00 98.25 85 ILE A C 1
ATOM 668 O O . ILE A 1 85 ? 5.210 -5.597 -9.312 1.00 98.25 85 ILE A O 1
ATOM 672 N N . VAL A 1 86 ? 3.606 -4.163 -9.960 1.00 98.31 86 VAL A N 1
ATOM 673 C CA . VAL A 1 86 ? 3.949 -4.214 -11.385 1.00 98.31 86 VAL A CA 1
ATOM 674 C C . VAL A 1 86 ? 5.143 -3.302 -11.650 1.00 98.31 86 VAL A C 1
ATOM 676 O O . VAL A 1 86 ? 6.227 -3.777 -12.001 1.00 98.31 86 VAL A O 1
ATOM 679 N N . ALA A 1 87 ? 4.966 -1.998 -11.443 1.00 98.06 87 ALA A N 1
ATOM 680 C CA . ALA A 1 87 ? 5.976 -0.986 -11.723 1.00 98.06 87 ALA A CA 1
ATOM 681 C C . ALA A 1 87 ? 5.685 0.322 -10.979 1.00 98.06 87 ALA A C 1
ATOM 683 O O . ALA A 1 87 ? 4.555 0.549 -10.551 1.00 98.06 87 ALA A O 1
ATOM 684 N N . CYS A 1 88 ? 6.685 1.195 -10.898 1.00 97.88 88 CYS A N 1
ATOM 685 C CA . CYS A 1 88 ? 6.463 2.626 -10.713 1.00 97.88 88 CYS A CA 1
ATOM 686 C C . CYS A 1 88 ? 6.816 3.370 -12.005 1.00 97.88 88 CYS A C 1
ATOM 688 O O . CYS A 1 88 ? 7.623 2.868 -12.789 1.00 97.88 88 CYS A O 1
ATOM 690 N N . ASN A 1 89 ? 6.246 4.556 -12.203 1.00 96.50 89 ASN A N 1
ATOM 691 C CA . ASN A 1 89 ? 6.485 5.409 -13.364 1.00 96.50 89 ASN A CA 1
ATOM 692 C C . ASN A 1 89 ? 6.790 6.841 -12.923 1.00 96.50 89 ASN A C 1
ATOM 694 O O . ASN A 1 89 ? 6.154 7.347 -11.999 1.00 96.50 89 ASN A O 1
ATOM 698 N N . GLU A 1 90 ? 7.737 7.479 -13.613 1.00 94.81 90 GLU A N 1
ATOM 699 C CA . GLU A 1 90 ? 8.001 8.923 -13.522 1.00 94.81 90 GLU A CA 1
ATOM 700 C C . GLU A 1 90 ? 8.178 9.424 -12.083 1.00 94.81 90 GLU A C 1
ATOM 702 O O . GLU A 1 90 ? 7.685 10.487 -11.701 1.00 94.81 90 GLU A O 1
ATOM 707 N N . LEU A 1 91 ? 8.888 8.640 -11.263 1.00 94.38 91 LEU A N 1
ATOM 708 C CA . LEU A 1 91 ? 9.198 9.042 -9.897 1.00 94.38 91 LEU A CA 1
ATOM 709 C C . LEU A 1 91 ? 9.920 10.399 -9.923 1.00 94.38 91 LEU A C 1
ATOM 711 O O . LEU A 1 91 ? 10.786 10.644 -10.761 1.00 94.38 91 LEU A O 1
ATOM 715 N N . LYS A 1 92 ? 9.587 11.300 -9.003 1.00 90.81 92 LYS A N 1
ATOM 716 C CA . LYS A 1 92 ? 10.310 12.563 -8.825 1.00 90.81 92 LYS A CA 1
ATOM 717 C C . LYS A 1 92 ? 11.227 12.416 -7.627 1.00 90.81 92 LYS A C 1
ATOM 719 O O . LYS A 1 92 ? 10.769 12.258 -6.500 1.00 90.81 92 LYS A O 1
ATOM 724 N N . TRP A 1 93 ? 12.533 12.440 -7.873 1.00 88.94 93 TRP A N 1
ATOM 725 C CA . TRP A 1 93 ? 13.531 12.312 -6.816 1.00 88.94 93 TRP A CA 1
ATOM 726 C C . TRP A 1 93 ? 14.641 13.354 -6.993 1.00 88.94 93 TRP A C 1
ATOM 728 O O . TRP A 1 93 ? 15.283 13.360 -8.044 1.00 88.94 93 TRP A O 1
ATOM 738 N N . PRO A 1 94 ? 14.891 14.219 -5.993 1.00 81.94 94 PRO A N 1
ATOM 739 C CA . PRO A 1 94 ? 15.773 15.375 -6.152 1.00 81.94 94 PRO A CA 1
ATOM 740 C C . PRO A 1 94 ? 17.268 15.022 -6.186 1.00 81.94 94 PRO A C 1
ATOM 742 O O . PRO A 1 94 ? 18.050 15.759 -6.776 1.00 81.94 94 PRO A O 1
ATOM 745 N N . ASN A 1 95 ? 17.689 13.907 -5.572 1.00 82.06 95 ASN A N 1
ATOM 746 C CA . ASN A 1 95 ? 19.105 13.534 -5.465 1.00 82.06 95 ASN A CA 1
ATOM 747 C C . ASN A 1 95 ? 19.427 12.267 -6.274 1.00 82.06 95 ASN A C 1
ATOM 749 O O . ASN A 1 95 ? 19.274 11.142 -5.793 1.00 82.06 95 ASN A O 1
ATOM 753 N N . THR A 1 96 ? 19.888 12.453 -7.509 1.00 70.81 96 THR A N 1
ATOM 754 C CA . THR A 1 96 ? 20.137 11.372 -8.476 1.00 70.81 96 THR A CA 1
ATOM 755 C C . THR A 1 96 ? 21.294 10.447 -8.089 1.00 70.81 96 THR A C 1
ATOM 757 O O . THR A 1 96 ? 21.308 9.290 -8.496 1.00 70.81 96 THR A O 1
ATOM 760 N N . THR A 1 97 ? 22.233 10.888 -7.248 1.00 76.56 97 THR A N 1
ATOM 761 C CA . THR A 1 97 ? 23.497 10.172 -6.997 1.00 76.56 97 THR A CA 1
ATOM 762 C C . THR A 1 97 ? 23.321 8.856 -6.223 1.00 76.56 97 THR A C 1
ATOM 764 O O . THR A 1 97 ? 24.215 8.012 -6.223 1.00 76.56 97 THR A O 1
ATOM 767 N N . MET A 1 98 ? 22.174 8.632 -5.567 1.00 84.50 98 MET A N 1
ATOM 768 C CA . MET A 1 98 ? 21.925 7.433 -4.746 1.00 84.50 98 MET A CA 1
ATOM 769 C C . MET A 1 98 ? 20.495 6.885 -4.839 1.00 84.50 98 MET A C 1
ATOM 771 O O . MET A 1 98 ? 20.045 6.173 -3.939 1.00 84.50 98 MET A O 1
ATOM 775 N N . PHE A 1 99 ? 19.764 7.175 -5.915 1.00 92.50 99 PHE A N 1
ATOM 776 C CA . PHE A 1 99 ? 18.378 6.728 -5.999 1.00 92.50 99 PHE A CA 1
ATOM 777 C C . PHE A 1 99 ? 18.283 5.200 -6.134 1.00 92.50 99 PHE A C 1
ATOM 779 O O . PHE A 1 99 ? 18.858 4.601 -7.046 1.00 92.50 99 PHE A O 1
ATOM 786 N N . LYS A 1 100 ? 17.592 4.543 -5.196 1.00 94.25 100 LYS A N 1
ATOM 787 C CA . LYS A 1 100 ? 17.399 3.084 -5.181 1.00 94.25 100 LYS A CA 1
ATOM 788 C C . LYS A 1 100 ? 15.965 2.719 -4.779 1.00 94.25 100 LYS A C 1
ATOM 790 O O . LYS A 1 100 ? 15.765 2.239 -3.662 1.00 94.25 100 LYS A O 1
ATOM 795 N N . PRO A 1 101 ? 14.956 2.977 -5.627 1.00 95.50 101 PRO A N 1
ATOM 796 C CA . PRO A 1 101 ? 13.573 2.741 -5.244 1.00 95.50 101 PRO A CA 1
ATOM 797 C C . PRO A 1 101 ? 13.276 1.263 -5.015 1.00 95.50 101 PRO A C 1
ATOM 799 O O . PRO A 1 101 ? 13.808 0.371 -5.683 1.00 95.50 101 PRO A O 1
ATOM 802 N N . PHE A 1 102 ? 12.366 1.039 -4.080 1.00 97.38 102 PHE A N 1
ATOM 803 C CA . PHE A 1 102 ? 11.697 -0.218 -3.787 1.00 97.38 102 PHE A CA 1
ATOM 804 C C . PHE A 1 102 ? 10.277 0.110 -3.313 1.00 97.38 102 PHE A C 1
ATOM 806 O O . PHE A 1 102 ? 9.999 1.247 -2.932 1.00 97.38 102 PHE A O 1
ATOM 813 N N . VAL A 1 103 ? 9.386 -0.875 -3.342 1.00 97.88 103 VAL A N 1
ATOM 814 C CA . VAL A 1 103 ? 8.020 -0.740 -2.832 1.00 97.88 103 VAL A CA 1
ATOM 815 C C . VAL A 1 103 ? 7.872 -1.620 -1.606 1.00 97.88 103 VAL A C 1
ATOM 817 O O . VAL A 1 103 ? 8.252 -2.790 -1.622 1.00 97.88 103 VAL A O 1
ATOM 820 N N . GLU A 1 104 ? 7.301 -1.052 -0.551 1.00 97.31 104 GLU A N 1
ATOM 821 C CA . GLU A 1 104 ? 6.966 -1.752 0.679 1.00 97.31 104 GLU A CA 1
ATOM 822 C C . GLU A 1 104 ? 5.449 -1.934 0.773 1.00 97.31 104 GLU A C 1
ATOM 824 O O . GLU A 1 104 ? 4.689 -0.978 0.632 1.00 97.31 104 GLU A O 1
ATOM 829 N N . VAL A 1 105 ? 5.007 -3.166 1.012 1.00 95.75 105 VAL A N 1
ATOM 830 C CA . VAL A 1 105 ? 3.600 -3.515 1.219 1.00 95.75 105 VAL A CA 1
ATOM 831 C C . VAL A 1 105 ? 3.405 -3.841 2.692 1.00 95.75 105 VAL A C 1
ATOM 833 O O . VAL A 1 105 ? 3.990 -4.798 3.207 1.00 95.75 105 VAL A O 1
ATOM 836 N N . ASN A 1 106 ? 2.576 -3.038 3.360 1.00 92.94 106 ASN A N 1
ATOM 837 C CA . ASN A 1 106 ? 2.220 -3.213 4.762 1.00 92.94 106 ASN A CA 1
ATOM 838 C C . ASN A 1 106 ? 0.748 -3.612 4.885 1.00 92.94 106 ASN A C 1
ATOM 840 O O . ASN A 1 106 ? -0.136 -2.906 4.405 1.00 92.94 106 ASN A O 1
ATOM 844 N N . MET A 1 107 ? 0.488 -4.730 5.554 1.00 89.69 107 MET A N 1
ATOM 845 C CA . MET A 1 107 ? -0.855 -5.191 5.868 1.00 89.69 107 MET A CA 1
ATOM 846 C C . MET A 1 107 ? -1.262 -4.680 7.250 1.00 89.69 107 MET A C 1
ATOM 848 O O . MET A 1 107 ? -0.641 -5.015 8.263 1.00 89.69 107 MET A O 1
ATOM 852 N N . ILE A 1 108 ? -2.316 -3.868 7.279 1.00 86.75 108 ILE A N 1
ATOM 853 C CA . ILE A 1 108 ? -2.885 -3.290 8.495 1.00 86.75 108 ILE A CA 1
ATOM 854 C C . ILE A 1 108 ? -4.357 -3.682 8.542 1.00 86.75 108 ILE A C 1
ATOM 856 O O . ILE A 1 108 ? -5.104 -3.448 7.597 1.00 86.75 108 ILE A O 1
ATOM 860 N N . GLY A 1 109 ? -4.768 -4.298 9.641 1.00 83.50 109 GLY A N 1
ATOM 861 C CA . GLY A 1 109 ? -6.100 -4.862 9.796 1.00 83.50 109 GLY A CA 1
ATOM 862 C C . GLY A 1 109 ? -6.225 -5.601 11.126 1.00 83.50 109 GLY A C 1
ATOM 863 O O . GLY A 1 109 ? -5.202 -5.905 11.749 1.00 83.50 109 GLY A O 1
ATOM 864 N N . PRO A 1 110 ? -7.458 -5.871 11.577 1.00 78.94 110 PRO A N 1
ATOM 865 C CA . PRO A 1 110 ? -7.688 -6.741 12.722 1.00 78.94 110 PRO A CA 1
ATOM 866 C C . PRO A 1 110 ? -7.292 -8.190 12.393 1.00 78.94 110 PRO A C 1
ATOM 868 O O . PRO A 1 110 ? -7.242 -8.568 11.223 1.00 78.94 110 PRO A O 1
ATOM 871 N N . HIS A 1 111 ? -7.049 -9.012 13.416 1.00 78.00 111 HIS A N 1
ATOM 872 C CA . HIS A 1 111 ? -6.788 -10.456 13.267 1.00 78.00 111 HIS A CA 1
ATOM 873 C C . HIS A 1 111 ? -5.557 -10.819 12.413 1.00 78.00 111 HIS A C 1
ATOM 875 O O . HIS A 1 111 ? -5.539 -11.833 11.724 1.00 78.00 111 HIS A O 1
ATOM 881 N N . LEU A 1 112 ? -4.503 -10.001 12.467 1.00 81.31 112 LEU A N 1
ATOM 882 C CA . LEU A 1 112 ? -3.235 -10.241 11.759 1.00 81.31 112 LEU A CA 1
ATOM 883 C C . LEU A 1 112 ? -2.111 -10.720 12.691 1.00 81.31 112 LEU A C 1
ATOM 885 O O . LEU A 1 112 ? -0.938 -10.440 12.438 1.00 81.31 112 LEU A O 1
ATOM 889 N N . SER A 1 113 ? -2.424 -11.287 13.856 1.00 81.31 113 SER A N 1
ATOM 890 C CA . SER A 1 113 ? -1.419 -11.632 14.881 1.00 81.31 113 SER A CA 1
ATOM 891 C C . SER A 1 113 ? -0.437 -12.714 14.430 1.00 81.31 113 SER A C 1
ATOM 893 O O . SER A 1 113 ? 0.728 -12.675 14.804 1.00 81.31 113 SER A O 1
ATOM 895 N N . ASP A 1 114 ? -0.906 -13.646 13.614 1.00 83.81 114 ASP A N 1
ATOM 896 C CA . ASP A 1 114 ? -0.179 -14.787 13.056 1.00 83.81 114 ASP A CA 1
ATOM 897 C C . ASP A 1 114 ? 0.302 -14.546 11.613 1.00 83.81 114 ASP A C 1
ATOM 899 O O . ASP A 1 114 ? 1.089 -15.325 11.076 1.00 83.81 114 ASP A O 1
ATOM 903 N N . LYS A 1 115 ? -0.124 -13.443 10.985 1.00 84.56 115 LYS A N 1
ATOM 904 C CA . LYS A 1 115 ? 0.235 -13.097 9.607 1.00 84.56 115 LYS A CA 1
ATOM 905 C C . LYS A 1 115 ? 1.482 -12.219 9.530 1.00 84.56 115 LYS A C 1
ATOM 907 O O . LYS A 1 115 ? 1.635 -11.242 10.266 1.00 84.56 115 LYS A O 1
ATOM 912 N N . LYS A 1 116 ? 2.356 -12.499 8.556 1.00 89.75 116 LYS A N 1
ATOM 913 C CA . LYS A 1 116 ? 3.439 -11.578 8.180 1.00 89.75 116 LYS A CA 1
ATOM 914 C C . LYS A 1 116 ? 2.819 -10.293 7.628 1.00 89.75 116 LYS A C 1
ATOM 916 O O . LYS A 1 116 ? 2.010 -10.340 6.714 1.00 89.75 116 LYS A O 1
ATOM 921 N N . ARG A 1 117 ? 3.224 -9.143 8.170 1.00 89.50 117 ARG A N 1
ATOM 922 C CA . ARG A 1 117 ? 2.593 -7.846 7.855 1.00 89.50 117 ARG A CA 1
ATOM 923 C C . ARG A 1 117 ? 3.370 -6.987 6.872 1.00 89.50 117 ARG A C 1
ATOM 925 O O . ARG A 1 117 ? 2.829 -6.007 6.387 1.00 89.50 117 ARG A O 1
ATOM 932 N N . LYS A 1 118 ? 4.634 -7.317 6.612 1.00 94.75 118 LYS A N 1
ATOM 933 C CA . LYS A 1 118 ? 5.565 -6.443 5.900 1.00 94.75 118 LYS A CA 1
ATOM 934 C C . LYS A 1 118 ? 6.291 -7.197 4.799 1.00 94.75 118 LYS A C 1
ATOM 936 O O . LYS A 1 118 ? 6.972 -8.189 5.066 1.00 94.75 118 LYS A O 1
ATOM 941 N N . PHE A 1 119 ? 6.169 -6.703 3.577 1.00 96.50 119 PHE A N 1
ATOM 942 C CA . PHE A 1 119 ? 6.816 -7.236 2.384 1.00 96.50 119 PHE A CA 1
ATOM 943 C C . PHE A 1 119 ? 7.490 -6.089 1.644 1.00 96.50 119 PHE A C 1
ATOM 945 O O . PHE A 1 119 ? 7.051 -4.947 1.738 1.00 96.50 119 PHE A O 1
ATOM 952 N N . ALA A 1 120 ? 8.567 -6.376 0.926 1.00 97.81 120 ALA A N 1
ATOM 953 C CA . ALA A 1 120 ? 9.276 -5.373 0.151 1.00 97.81 120 ALA A CA 1
ATOM 954 C C . ALA A 1 120 ? 9.785 -5.997 -1.141 1.00 97.81 120 ALA A C 1
ATOM 956 O O . ALA A 1 120 ? 10.237 -7.144 -1.138 1.00 97.81 120 ALA A O 1
ATOM 957 N N . THR A 1 121 ? 9.701 -5.241 -2.231 1.00 98.50 121 THR A N 1
ATOM 958 C CA . THR A 1 121 ? 10.318 -5.625 -3.498 1.00 98.50 121 THR A CA 1
ATOM 959 C C . THR A 1 121 ? 11.835 -5.530 -3.398 1.00 98.50 121 THR A C 1
ATOM 961 O O . THR A 1 121 ? 12.389 -4.845 -2.531 1.00 98.50 121 THR A O 1
ATOM 964 N N . LYS A 1 122 ? 12.541 -6.154 -4.339 1.00 97.75 122 LYS A N 1
ATOM 965 C CA . LYS A 1 122 ? 13.965 -5.875 -4.531 1.00 97.75 122 LYS A CA 1
ATOM 966 C C . LYS A 1 122 ? 14.141 -4.421 -4.958 1.00 97.75 122 LYS A C 1
ATOM 968 O O . LYS A 1 122 ? 13.380 -3.906 -5.780 1.00 97.75 122 LYS A O 1
ATOM 973 N N . SER A 1 123 ? 15.171 -3.766 -4.434 1.00 96.75 123 SER A N 1
ATOM 974 C CA . SER A 1 123 ? 15.515 -2.412 -4.857 1.00 96.75 123 SER A CA 1
ATOM 975 C C . SER A 1 123 ? 16.065 -2.401 -6.284 1.00 96.75 123 SER A C 1
ATOM 977 O O . SER A 1 123 ? 16.707 -3.350 -6.745 1.00 96.75 123 SER A O 1
ATOM 979 N N . LYS A 1 124 ? 15.801 -1.315 -7.010 1.00 95.69 124 LYS A N 1
ATOM 980 C CA . LYS A 1 124 ? 16.343 -1.070 -8.351 1.00 95.69 124 LYS A CA 1
ATOM 981 C C . LYS A 1 124 ? 17.303 0.100 -8.279 1.00 95.69 124 LYS A C 1
ATOM 983 O O . LYS A 1 124 ? 16.979 1.109 -7.674 1.00 95.69 124 LYS A O 1
ATOM 988 N N . HIS A 1 125 ? 18.488 -0.025 -8.862 1.00 93.50 125 HIS A N 1
ATOM 989 C CA . HIS A 1 125 ? 19.466 1.055 -8.827 1.00 93.50 125 HIS A CA 1
ATOM 990 C C . HIS A 1 125 ? 19.166 2.103 -9.898 1.00 93.50 125 HIS A C 1
ATOM 992 O O . HIS A 1 125 ? 18.973 1.751 -11.058 1.00 93.50 125 HIS A O 1
ATOM 998 N N . ASN A 1 126 ? 19.157 3.368 -9.485 1.00 93.19 126 ASN A N 1
ATOM 999 C CA . ASN A 1 126 ? 19.125 4.553 -10.331 1.00 93.19 126 ASN A CA 1
ATOM 1000 C C . ASN A 1 126 ? 18.033 4.517 -11.415 1.00 93.19 126 ASN A C 1
ATOM 1002 O O . ASN A 1 126 ? 18.301 4.755 -12.590 1.00 93.19 126 ASN A O 1
ATOM 1006 N N . ASN A 1 127 ? 16.809 4.140 -11.032 1.00 94.19 127 ASN A N 1
ATOM 1007 C CA . ASN A 1 127 ? 15.714 3.908 -11.971 1.00 94.19 127 ASN A CA 1
ATOM 1008 C C . ASN A 1 127 ? 14.443 4.635 -11.526 1.00 94.19 127 ASN A C 1
ATOM 1010 O O . ASN A 1 127 ? 13.901 4.307 -10.482 1.00 94.19 127 ASN A O 1
ATOM 1014 N N . TRP A 1 128 ? 13.950 5.571 -12.335 1.00 95.38 128 TRP A N 1
ATOM 1015 C CA . TRP A 1 128 ? 12.747 6.369 -12.058 1.00 95.38 128 TRP A CA 1
ATOM 1016 C C . TRP A 1 128 ? 11.438 5.763 -12.562 1.00 95.38 128 TRP A C 1
ATOM 1018 O O . TRP A 1 128 ? 10.373 6.217 -12.155 1.00 95.38 128 TRP A O 1
ATOM 1028 N N . SER A 1 129 ? 11.518 4.695 -13.357 1.00 96.94 129 SER A N 1
ATOM 1029 C CA . SER A 1 129 ? 10.364 3.898 -13.782 1.00 96.94 129 SER A CA 1
ATOM 1030 C C . SER A 1 129 ? 10.639 2.392 -13.599 1.00 96.94 129 SER A C 1
ATOM 1032 O O . SER A 1 129 ? 10.716 1.633 -14.575 1.00 96.94 129 SER A O 1
ATOM 1034 N N . PRO A 1 130 ? 10.898 1.933 -12.356 1.00 97.44 130 PRO A N 1
ATOM 1035 C CA . PRO A 1 130 ? 11.286 0.556 -12.086 1.00 97.44 130 PRO A CA 1
ATOM 1036 C C . PRO A 1 130 ? 10.135 -0.420 -12.350 1.00 97.44 130 PRO A C 1
ATOM 1038 O O . PRO A 1 130 ? 9.033 -0.251 -11.839 1.00 97.44 130 PRO A O 1
ATOM 1041 N N . LYS A 1 131 ? 10.421 -1.510 -13.073 1.00 97.94 131 LYS A N 1
ATOM 1042 C CA . LYS A 1 131 ? 9.530 -2.677 -13.182 1.00 97.94 131 LYS A CA 1
ATOM 1043 C C . LYS A 1 131 ? 9.930 -3.723 -12.143 1.00 97.94 131 LYS A C 1
ATOM 1045 O O . LYS A 1 131 ? 11.064 -4.216 -12.166 1.00 97.94 131 LYS A O 1
ATOM 1050 N N . PHE A 1 132 ? 9.012 -4.051 -11.239 1.00 98.25 132 PHE A N 1
ATOM 1051 C CA . PHE A 1 132 ? 9.233 -5.035 -10.178 1.00 98.25 132 PHE A CA 1
ATOM 1052 C C . PHE A 1 132 ? 8.696 -6.404 -10.593 1.00 98.25 132 PHE A C 1
ATOM 1054 O O . PHE A 1 132 ? 9.459 -7.367 -10.609 1.00 98.25 132 PHE A O 1
ATOM 1061 N N . ASN A 1 133 ? 7.429 -6.473 -11.018 1.00 97.75 133 ASN A N 1
ATOM 1062 C CA . ASN A 1 133 ? 6.705 -7.717 -11.307 1.00 97.75 133 ASN A CA 1
ATOM 1063 C C . ASN A 1 133 ? 6.774 -8.744 -10.159 1.00 97.75 133 ASN A C 1
ATOM 1065 O O . ASN A 1 133 ? 6.819 -9.950 -10.395 1.00 97.75 133 ASN A O 1
ATOM 1069 N N . GLU A 1 134 ? 6.783 -8.268 -8.914 1.00 98.44 134 GLU A N 1
ATOM 1070 C CA . GLU A 1 134 ? 6.869 -9.108 -7.717 1.00 98.44 134 GLU A CA 1
ATOM 1071 C C . GLU A 1 134 ? 5.475 -9.317 -7.123 1.0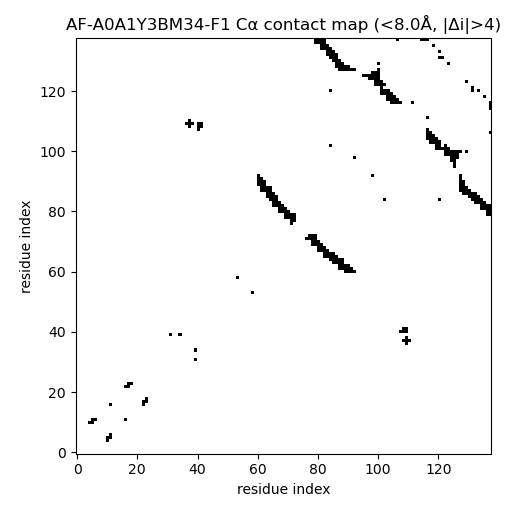0 98.44 134 GLU A C 1
ATOM 1073 O O . GLU A 1 134 ? 4.681 -8.381 -7.059 1.00 98.44 134 GLU A O 1
ATOM 1078 N N . THR A 1 135 ? 5.169 -10.550 -6.714 1.00 97.94 135 THR A N 1
ATOM 1079 C CA . THR A 1 135 ? 3.871 -10.928 -6.133 1.00 97.94 135 THR A CA 1
ATOM 1080 C C . THR A 1 135 ? 4.054 -11.353 -4.682 1.00 97.94 135 THR A C 1
ATOM 1082 O O . THR A 1 135 ? 4.919 -12.175 -4.378 1.00 97.94 135 THR A O 1
ATOM 1085 N N . PHE A 1 136 ? 3.227 -10.804 -3.799 1.00 96.69 136 PHE A N 1
ATOM 1086 C CA . PHE A 1 136 ? 3.166 -11.119 -2.380 1.00 96.69 136 PHE A CA 1
ATOM 1087 C C . PHE A 1 136 ? 1.820 -11.756 -2.046 1.00 96.69 136 PHE A C 1
ATOM 1089 O O . PHE A 1 136 ? 0.775 -11.294 -2.503 1.00 96.69 136 PHE A O 1
ATOM 1096 N N . TYR A 1 137 ? 1.868 -12.798 -1.223 1.00 92.62 137 TYR A N 1
ATOM 1097 C CA . TYR A 1 137 ? 0.697 -13.488 -0.696 1.00 92.62 137 TYR A CA 1
ATOM 1098 C C . TYR A 1 137 ? 0.569 -13.133 0.784 1.00 92.62 137 TYR A C 1
ATOM 1100 O O . TYR A 1 137 ? 1.508 -13.364 1.554 1.00 92.62 137 TYR A O 1
ATOM 1108 N N . LEU A 1 138 ? -0.559 -12.526 1.144 1.00 88.19 138 LEU A N 1
ATOM 1109 C CA . LEU A 1 138 ? -0.875 -11.987 2.465 1.00 88.19 138 LEU A CA 1
ATOM 1110 C C . LEU A 1 138 ? -2.092 -12.717 3.075 1.00 88.19 138 LEU A C 1
ATOM 1112 O O . LEU A 1 138 ? -3.044 -13.047 2.329 1.00 88.19 138 LEU A O 1
#